Protein AF-A0A2M7QWF6-F1 (afdb_monomer_lite)

Foldseek 3Di:
DPLDALCNVQAPVVLVVVLLVLDDPVCSVVSNVVLSVLLLVQLLVLLCVVDDPVSNVVLVVCVVVVVSVVSNVVVVPDDVVSSVSSNVSNVVSSVVSSVVSVVD

Secondary structure (DSSP, 8-state):
-----TTTTTS-HHHHHHHHHTS-TTTHHHHHHHHHHHHHHHHHHHHHHHS-HHHHHHHHHHHHTT-HHHHHHHHHTS-HHHHHHHHHHHHHHHHHHHHHHHT-

Radius of gyration: 14.28 Å; chains: 1; bounding box: 35×27×38 Å

pLDDT: mean 91.91, std 8.21, range [42.47, 98.06]

Structure (mmCIF, N/CA/C/O backbone):
data_AF-A0A2M7QWF6-F1
#
_entry.id   AF-A0A2M7QWF6-F1
#
loop_
_atom_site.group_PDB
_atom_site.id
_atom_site.type_symbol
_atom_site.label_atom_id
_atom_site.label_alt_id
_atom_site.label_comp_id
_atom_site.label_asym_id
_atom_site.label_entity_id
_atom_site.label_seq_id
_atom_site.pdbx_PDB_ins_code
_atom_site.Cartn_x
_atom_site.Cartn_y
_atom_site.Cartn_z
_atom_site.occupancy
_atom_site.B_iso_or_equiv
_atom_site.auth_seq_id
_atom_site.auth_comp_id
_atom_site.auth_asym_id
_atom_site.auth_atom_id
_atom_site.pdbx_PDB_model_num
ATOM 1 N N . MET A 1 1 ? -8.134 15.489 -12.031 1.00 42.47 1 MET A N 1
ATOM 2 C CA . MET A 1 1 ? -7.359 15.425 -10.775 1.00 42.47 1 MET A CA 1
ATOM 3 C C . MET A 1 1 ? -6.759 14.031 -10.706 1.00 42.47 1 MET A C 1
ATOM 5 O O . MET A 1 1 ? -7.489 13.091 -10.989 1.00 42.47 1 MET A O 1
ATOM 9 N N . LYS A 1 2 ? -5.448 13.880 -10.471 1.00 51.25 2 LYS A N 1
ATOM 10 C CA . LYS A 1 2 ? -4.891 12.551 -10.171 1.00 51.25 2 LYS A CA 1
ATOM 11 C C . LYS A 1 2 ? -5.479 12.147 -8.820 1.00 51.25 2 LYS A C 1
ATOM 13 O O . LYS A 1 2 ? -5.311 12.898 -7.865 1.00 51.25 2 LYS A O 1
ATOM 18 N N . ASN A 1 3 ? -6.222 11.047 -8.774 1.00 67.62 3 ASN A N 1
ATOM 19 C CA . ASN A 1 3 ? -6.730 10.510 -7.518 1.00 67.62 3 ASN A CA 1
ATOM 20 C C . ASN A 1 3 ? -5.529 9.953 -6.762 1.00 67.62 3 ASN A C 1
ATOM 22 O O . ASN A 1 3 ? -5.009 8.903 -7.119 1.00 67.62 3 ASN A O 1
ATOM 26 N N . THR A 1 4 ? -5.032 10.713 -5.794 1.00 82.75 4 THR A N 1
ATOM 27 C CA . THR A 1 4 ? -3.967 10.251 -4.911 1.00 82.75 4 THR A CA 1
ATOM 28 C C . THR A 1 4 ? -4.490 9.055 -4.107 1.00 82.75 4 THR A C 1
ATOM 30 O O . THR A 1 4 ? -5.591 9.163 -3.559 1.00 82.75 4 THR A O 1
ATOM 33 N N . PRO A 1 5 ? -3.743 7.942 -4.013 1.00 89.75 5 PRO A N 1
ATOM 34 C CA . PRO A 1 5 ? -4.177 6.778 -3.249 1.00 89.75 5 PRO A CA 1
ATOM 35 C C . PRO A 1 5 ? -4.467 7.136 -1.793 1.00 89.75 5 PRO A C 1
ATOM 37 O O . PRO A 1 5 ? -3.764 7.940 -1.179 1.00 89.75 5 PRO A O 1
ATOM 40 N N . TRP A 1 6 ? -5.472 6.507 -1.195 1.00 92.62 6 TRP A N 1
ATOM 41 C CA . TRP A 1 6 ? -5.873 6.809 0.178 1.00 92.62 6 TRP A CA 1
A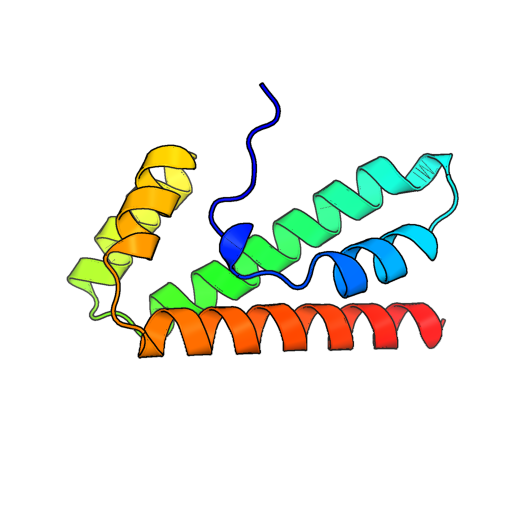TOM 42 C C . TRP A 1 6 ? -4.792 6.520 1.231 1.00 92.62 6 TRP A C 1
ATOM 44 O O . TRP A 1 6 ? -4.784 7.112 2.307 1.00 92.62 6 TRP A O 1
ATOM 54 N N . PHE A 1 7 ? -3.853 5.636 0.911 1.00 93.12 7 PHE A N 1
ATOM 55 C CA . PHE A 1 7 ? -2.724 5.272 1.763 1.00 93.12 7 PHE A CA 1
ATOM 56 C C . PHE A 1 7 ? -1.461 6.107 1.487 1.00 93.12 7 PHE A C 1
ATOM 58 O O . PHE A 1 7 ? -0.418 5.835 2.074 1.00 93.12 7 PHE A O 1
ATOM 65 N N . SER A 1 8 ? -1.515 7.127 0.622 1.00 91.75 8 SER A N 1
ATOM 66 C CA . SER A 1 8 ? -0.327 7.884 0.188 1.00 91.75 8 SER A CA 1
ATOM 67 C C . SER A 1 8 ? 0.426 8.596 1.315 1.00 91.75 8 SER A C 1
ATOM 69 O O . SER A 1 8 ? 1.586 8.945 1.159 1.00 91.75 8 SER A O 1
ATOM 71 N N . LEU A 1 9 ? -0.227 8.858 2.449 1.00 90.88 9 LEU A N 1
ATOM 72 C CA . LEU A 1 9 ? 0.420 9.461 3.620 1.00 90.88 9 LEU A CA 1
ATOM 73 C C . LEU A 1 9 ? 1.219 8.445 4.450 1.00 90.88 9 LEU A C 1
ATOM 75 O O . LEU A 1 9 ? 1.954 8.839 5.349 1.00 90.88 9 LEU A O 1
ATOM 79 N N . LEU A 1 10 ? 1.035 7.152 4.181 1.00 94.75 10 LEU A N 1
ATOM 80 C CA . LEU A 1 10 ? 1.635 6.045 4.922 1.00 94.75 10 LEU A CA 1
ATOM 81 C C . LEU A 1 10 ? 2.693 5.291 4.112 1.00 94.75 10 LEU A C 1
ATOM 83 O O . LEU A 1 10 ? 3.419 4.483 4.673 1.00 94.75 10 LEU A O 1
ATOM 87 N N . ILE A 1 11 ? 2.771 5.510 2.804 1.00 95.25 11 ILE A N 1
ATOM 88 C CA . ILE A 1 11 ? 3.712 4.802 1.942 1.00 95.25 11 ILE A CA 1
ATOM 89 C C . ILE A 1 11 ? 5.095 5.465 1.963 1.00 95.25 11 ILE A C 1
ATOM 91 O O . ILE A 1 11 ? 5.222 6.689 1.913 1.00 95.25 11 ILE A O 1
ATOM 95 N N . ASN A 1 12 ? 6.146 4.649 1.944 1.00 95.94 12 ASN A N 1
ATOM 96 C CA . ASN A 1 12 ? 7.483 5.099 1.588 1.00 95.94 12 ASN A CA 1
ATOM 97 C C . ASN A 1 12 ? 7.584 5.387 0.073 1.00 95.94 12 ASN A C 1
ATOM 99 O O . ASN A 1 12 ? 7.829 4.494 -0.745 1.00 95.94 12 ASN A O 1
ATOM 103 N N . GLU A 1 13 ? 7.381 6.651 -0.308 1.00 94.31 13 GLU A N 1
ATOM 104 C CA . GLU A 1 13 ? 7.441 7.088 -1.711 1.00 94.31 13 GLU A CA 1
ATOM 105 C C . GLU A 1 13 ? 8.836 6.942 -2.335 1.00 94.31 13 GLU A C 1
ATOM 107 O O . GLU A 1 13 ? 8.938 6.686 -3.53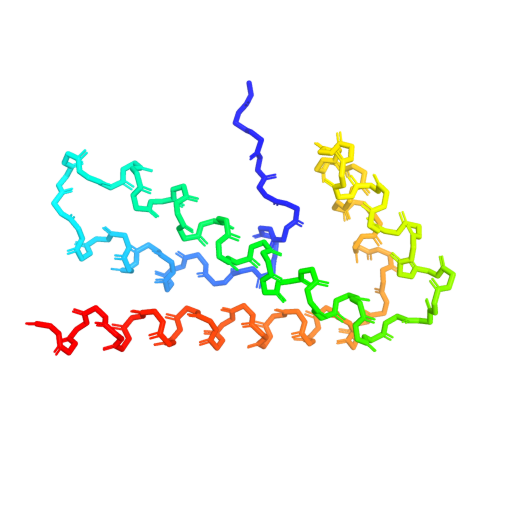4 1.00 94.31 13 GLU A O 1
ATOM 112 N N . GLU A 1 14 ? 9.912 7.052 -1.550 1.00 94.56 14 GLU A N 1
ATOM 113 C CA . GLU A 1 14 ? 11.276 6.863 -2.059 1.00 94.56 14 GLU A CA 1
ATOM 114 C C . GLU A 1 14 ? 11.492 5.413 -2.499 1.00 94.56 14 GLU A C 1
ATOM 116 O O . GLU A 1 14 ? 11.926 5.160 -3.624 1.00 94.56 14 GLU A O 1
ATOM 121 N N . ALA A 1 15 ? 11.108 4.449 -1.657 1.00 94.88 15 ALA A N 1
ATOM 122 C CA . ALA A 1 15 ? 11.177 3.030 -1.994 1.00 94.88 15 ALA A CA 1
ATOM 123 C C . ALA A 1 15 ? 10.309 2.698 -3.218 1.00 94.88 15 ALA A C 1
ATOM 125 O O . ALA A 1 15 ? 10.751 1.990 -4.126 1.00 94.88 15 ALA A O 1
ATOM 126 N N . ARG A 1 16 ? 9.095 3.259 -3.298 1.00 96.00 16 ARG A N 1
ATOM 127 C CA . ARG A 1 16 ? 8.229 3.107 -4.475 1.00 96.00 16 ARG A CA 1
ATOM 128 C C . ARG A 1 16 ? 8.872 3.678 -5.744 1.00 96.00 16 ARG A C 1
ATOM 130 O O . ARG A 1 16 ? 8.812 3.026 -6.786 1.00 96.00 16 ARG A O 1
ATOM 137 N N . ALA A 1 17 ? 9.482 4.860 -5.675 1.00 94.94 17 ALA A N 1
ATOM 138 C CA . ALA A 1 17 ? 10.152 5.480 -6.816 1.00 94.94 17 ALA A CA 1
ATOM 139 C C . ALA A 1 17 ? 11.327 4.627 -7.315 1.00 94.94 17 ALA A C 1
ATOM 141 O O . ALA A 1 17 ? 11.415 4.368 -8.514 1.00 94.94 17 ALA A O 1
ATOM 142 N N . VAL A 1 18 ? 12.150 4.100 -6.399 1.00 95.75 18 VAL A N 1
ATOM 143 C CA . VAL A 1 18 ? 13.251 3.182 -6.734 1.00 95.75 18 VAL A CA 1
ATOM 144 C C . VAL A 1 18 ? 12.745 1.957 -7.493 1.00 95.75 18 VAL A C 1
ATOM 146 O O . VAL A 1 18 ? 13.349 1.570 -8.488 1.00 95.75 18 VAL A O 1
ATOM 149 N N . ILE A 1 19 ? 11.625 1.361 -7.071 1.00 96.06 19 ILE A N 1
ATOM 150 C CA . ILE A 1 19 ? 11.033 0.214 -7.774 1.00 96.06 19 ILE A CA 1
ATOM 151 C C . ILE A 1 19 ? 10.574 0.603 -9.181 1.00 96.06 19 ILE A C 1
ATOM 153 O O . ILE A 1 19 ? 10.823 -0.140 -10.126 1.00 96.06 19 ILE A O 1
ATOM 157 N N . ILE A 1 20 ? 9.912 1.753 -9.341 1.00 96.06 20 ILE A N 1
ATOM 158 C CA . ILE A 1 20 ? 9.448 2.232 -10.653 1.00 96.06 20 ILE A CA 1
ATOM 159 C C . ILE A 1 20 ? 10.633 2.473 -11.598 1.00 96.06 20 ILE A C 1
ATOM 161 O O . ILE A 1 20 ? 10.532 2.182 -12.789 1.00 96.06 20 ILE A O 1
ATOM 165 N N . ASP A 1 21 ? 11.759 2.958 -11.079 1.00 95.81 21 ASP A N 1
ATOM 166 C CA . ASP A 1 21 ? 12.968 3.198 -11.868 1.00 95.81 21 ASP A CA 1
ATOM 167 C C . ASP A 1 21 ? 13.655 1.915 -12.364 1.00 95.81 21 ASP A C 1
ATOM 169 O O . ASP A 1 21 ? 14.450 1.998 -13.302 1.00 95.81 21 ASP A O 1
ATOM 173 N N . LEU A 1 22 ? 13.306 0.737 -11.825 1.00 94.94 22 LEU A N 1
ATOM 174 C CA . LEU A 1 22 ? 13.735 -0.563 -12.365 1.00 94.94 22 LEU A CA 1
ATOM 175 C C . LEU A 1 22 ? 13.066 -0.906 -13.707 1.00 94.94 22 LEU A C 1
ATOM 177 O O . LEU A 1 22 ? 13.490 -1.847 -14.373 1.00 94.94 22 LEU A O 1
ATOM 181 N N . PHE A 1 23 ? 12.019 -0.176 -14.099 1.00 95.81 23 PHE A N 1
ATOM 182 C CA . PHE A 1 23 ? 11.311 -0.382 -15.359 1.00 95.81 23 PHE A CA 1
ATOM 183 C C . PHE A 1 23 ? 11.763 0.617 -16.430 1.00 95.81 23 PHE A C 1
ATOM 185 O O . PHE A 1 23 ? 12.039 1.796 -16.160 1.00 95.81 23 PHE A O 1
ATOM 192 N N . GLU A 1 24 ? 11.755 0.151 -17.678 1.00 96.50 24 GLU A N 1
ATOM 193 C CA . GLU A 1 24 ? 12.002 0.982 -18.854 1.00 96.50 24 GLU A CA 1
ATOM 194 C C . GLU A 1 24 ? 11.016 2.165 -18.920 1.00 96.50 24 GLU A C 1
ATOM 196 O O . GLU A 1 24 ? 9.846 2.005 -18.551 1.00 96.50 24 GLU A O 1
ATOM 201 N N . PRO A 1 25 ? 11.428 3.355 -19.405 1.00 96.88 25 PRO A N 1
ATOM 202 C CA . PRO A 1 25 ? 10.604 4.567 -19.372 1.00 96.88 25 PRO A CA 1
ATOM 203 C C . PRO A 1 25 ? 9.186 4.411 -19.940 1.00 96.88 25 PRO A C 1
ATOM 205 O O . PRO A 1 25 ? 8.247 4.984 -19.385 1.00 96.88 25 PRO A O 1
ATOM 208 N N . GLN A 1 26 ? 9.016 3.623 -21.007 1.00 96.50 26 GLN A N 1
ATOM 209 C CA . GLN A 1 26 ? 7.716 3.351 -21.628 1.00 96.50 26 GLN A CA 1
ATOM 210 C C . GLN A 1 26 ? 6.769 2.524 -20.744 1.00 96.50 26 GLN A C 1
ATOM 212 O O . GLN A 1 26 ? 5.552 2.654 -20.871 1.00 96.50 26 GLN A O 1
ATOM 217 N N . ASP A 1 27 ? 7.311 1.728 -19.820 1.00 96.56 27 ASP A N 1
ATOM 218 C CA . ASP A 1 27 ? 6.552 0.808 -18.970 1.00 96.56 27 ASP A CA 1
ATOM 219 C C . ASP A 1 27 ? 6.270 1.389 -17.578 1.00 96.56 27 ASP A C 1
ATOM 221 O O . ASP A 1 27 ? 5.383 0.908 -16.869 1.00 96.56 27 ASP A O 1
ATOM 225 N N . ARG A 1 28 ? 6.958 2.471 -17.185 1.00 95.50 28 ARG A N 1
ATOM 226 C CA . ARG A 1 28 ? 6.852 3.076 -15.843 1.00 95.50 28 ARG A CA 1
ATOM 227 C C . ARG A 1 28 ? 5.430 3.442 -15.435 1.00 95.50 28 ARG A C 1
ATOM 229 O O . ARG A 1 28 ? 5.078 3.302 -14.266 1.00 95.50 28 ARG A O 1
ATOM 236 N N . LEU A 1 29 ? 4.594 3.892 -16.372 1.00 94.75 29 LEU A N 1
ATOM 237 C CA . LEU A 1 29 ? 3.192 4.202 -16.075 1.00 94.75 29 LEU A CA 1
ATOM 238 C C . LEU A 1 29 ? 2.401 2.935 -15.716 1.00 94.75 29 LEU A C 1
ATOM 240 O O . LEU A 1 29 ? 1.675 2.920 -14.722 1.00 94.75 29 LEU A O 1
ATOM 244 N N . ALA A 1 30 ? 2.561 1.866 -16.498 1.00 94.50 30 ALA A N 1
ATOM 245 C CA . ALA A 1 30 ? 1.902 0.590 -16.238 1.00 94.50 30 ALA A CA 1
ATOM 246 C C . ALA A 1 30 ? 2.421 -0.056 -14.942 1.00 94.50 30 ALA A C 1
ATOM 248 O O . ALA A 1 30 ? 1.626 -0.548 -14.137 1.00 94.50 30 ALA A O 1
ATOM 249 N N . ALA A 1 31 ? 3.733 0.016 -14.702 1.00 94.88 31 ALA A N 1
ATOM 250 C CA . ALA A 1 31 ? 4.361 -0.436 -13.466 1.00 94.88 31 ALA A CA 1
ATOM 251 C C . ALA A 1 31 ? 3.822 0.333 -12.254 1.00 94.88 31 ALA A C 1
ATOM 253 O O . ALA A 1 31 ? 3.388 -0.285 -11.287 1.00 94.88 31 ALA A O 1
ATOM 254 N N . SER A 1 32 ? 3.749 1.667 -12.333 1.00 95.12 32 SER A N 1
ATOM 255 C CA . SER A 1 32 ? 3.183 2.510 -11.274 1.00 95.12 32 SER A CA 1
ATOM 256 C C . SER A 1 32 ? 1.752 2.102 -10.920 1.00 95.12 32 SER A C 1
ATOM 258 O O . SER A 1 32 ? 1.460 1.911 -9.743 1.00 95.12 32 SER A O 1
ATOM 260 N N . ASN A 1 33 ? 0.877 1.930 -11.917 1.00 94.06 33 ASN A N 1
ATOM 261 C CA . ASN A 1 33 ? -0.514 1.523 -11.686 1.00 94.06 33 ASN A CA 1
ATOM 262 C C . ASN A 1 33 ? -0.603 0.125 -11.052 1.00 94.06 33 ASN A C 1
ATOM 264 O O . ASN A 1 33 ? -1.436 -0.121 -10.183 1.00 94.06 33 ASN A O 1
ATOM 268 N N . THR A 1 34 ? 0.267 -0.793 -11.477 1.00 95.12 34 THR A N 1
ATOM 269 C CA . THR A 1 34 ? 0.310 -2.160 -10.943 1.00 95.12 34 THR A CA 1
ATOM 270 C C . THR A 1 34 ? 0.781 -2.172 -9.491 1.00 95.12 34 THR A C 1
ATOM 272 O O . THR A 1 34 ? 0.155 -2.810 -8.647 1.00 95.12 34 THR A O 1
ATOM 275 N N . ILE A 1 35 ? 1.848 -1.434 -9.179 1.00 95.94 35 ILE A N 1
ATOM 276 C CA . ILE A 1 35 ? 2.372 -1.291 -7.816 1.00 95.94 35 ILE A CA 1
ATOM 277 C C . ILE A 1 35 ? 1.305 -0.673 -6.908 1.00 95.94 35 ILE A C 1
ATOM 279 O O . ILE A 1 35 ? 1.061 -1.185 -5.822 1.00 95.94 35 ILE A O 1
ATOM 283 N N . GLU A 1 36 ? 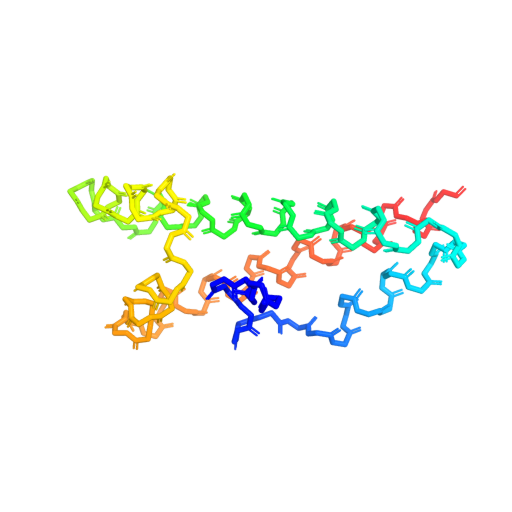0.619 0.376 -7.362 1.00 94.56 36 GLU A N 1
ATOM 284 C CA . GLU A 1 36 ? -0.469 1.010 -6.612 1.00 94.56 36 GLU A CA 1
ATOM 285 C C . GLU A 1 36 ? -1.605 0.030 -6.293 1.00 94.56 36 GLU A C 1
ATOM 287 O O . GLU A 1 36 ? -2.034 -0.050 -5.144 1.00 94.56 36 GLU A O 1
ATOM 292 N N . ALA A 1 37 ? -2.036 -0.779 -7.266 1.00 93.88 37 ALA A N 1
ATOM 293 C CA . ALA A 1 37 ? -3.060 -1.799 -7.045 1.00 93.88 37 ALA A CA 1
ATOM 294 C C . ALA A 1 37 ? -2.613 -2.873 -6.035 1.00 93.88 37 ALA A C 1
ATOM 296 O O . ALA A 1 37 ? -3.398 -3.297 -5.185 1.00 93.88 37 ALA A O 1
ATOM 297 N N . ILE A 1 38 ? -1.348 -3.302 -6.094 1.00 96.62 38 ILE A N 1
ATOM 298 C CA . ILE A 1 38 ? -0.780 -4.262 -5.136 1.00 96.62 38 ILE A CA 1
ATOM 299 C C . ILE A 1 38 ? -0.771 -3.670 -3.723 1.00 96.62 38 ILE A C 1
ATOM 301 O O . ILE A 1 38 ? -1.210 -4.328 -2.779 1.00 96.62 38 ILE A O 1
ATOM 305 N N . LEU A 1 39 ? -0.322 -2.424 -3.578 1.00 96.75 39 LEU A N 1
ATOM 306 C CA . LEU A 1 39 ? -0.280 -1.725 -2.295 1.00 96.75 39 LEU A CA 1
ATOM 307 C C . LEU A 1 39 ? -1.677 -1.480 -1.731 1.00 96.75 39 LEU A C 1
ATOM 309 O O . LEU A 1 39 ? -1.893 -1.693 -0.541 1.00 96.75 39 LEU A O 1
ATOM 313 N N . GLN A 1 40 ? -2.639 -1.117 -2.581 1.00 94.88 40 GLN A N 1
ATOM 314 C CA . GLN A 1 40 ? -4.033 -0.982 -2.177 1.00 94.88 40 GLN A CA 1
ATOM 315 C C . GLN A 1 40 ? -4.569 -2.296 -1.613 1.00 94.88 40 GLN A C 1
ATOM 317 O O . GLN A 1 40 ? -5.131 -2.302 -0.522 1.00 94.88 40 GLN A O 1
ATOM 322 N N . ASN A 1 41 ? -4.348 -3.413 -2.308 1.00 95.19 41 ASN A N 1
ATOM 323 C CA . ASN A 1 41 ? -4.776 -4.728 -1.834 1.00 95.19 41 ASN A CA 1
ATOM 324 C C . ASN A 1 41 ? -4.105 -5.105 -0.506 1.00 95.19 41 ASN A C 1
ATOM 326 O O . ASN A 1 41 ? -4.767 -5.618 0.396 1.00 95.19 41 ASN A O 1
ATOM 330 N N . ALA A 1 42 ? -2.806 -4.827 -0.365 1.00 96.75 42 ALA A N 1
ATOM 331 C CA . ALA A 1 42 ? -2.068 -5.082 0.867 1.00 96.75 42 ALA A CA 1
ATOM 332 C C . ALA A 1 42 ? -2.610 -4.250 2.041 1.00 96.75 42 ALA A C 1
ATOM 334 O O . ALA A 1 42 ? -2.828 -4.791 3.123 1.00 96.75 42 ALA A O 1
ATOM 335 N N . ALA A 1 43 ? -2.881 -2.965 1.819 1.00 95.31 43 ALA A N 1
ATOM 336 C CA . ALA A 1 43 ? -3.434 -2.067 2.824 1.00 95.31 43 ALA A CA 1
ATOM 337 C C . ALA A 1 43 ? -4.878 -2.440 3.200 1.00 95.31 43 ALA A C 1
ATOM 339 O O . ALA A 1 43 ? -5.230 -2.473 4.377 1.00 95.31 43 ALA A O 1
ATOM 340 N N . THR A 1 44 ? -5.714 -2.798 2.222 1.00 94.12 44 THR A N 1
ATOM 341 C CA . THR A 1 44 ? -7.072 -3.295 2.475 1.00 94.12 44 THR A CA 1
ATOM 342 C C . THR A 1 44 ? -7.060 -4.576 3.308 1.00 94.12 44 THR A C 1
ATOM 344 O O . THR A 1 44 ? -7.892 -4.715 4.201 1.00 94.12 44 THR A O 1
ATOM 347 N N . ALA A 1 45 ? -6.113 -5.490 3.076 1.00 94.00 45 ALA A N 1
ATOM 348 C CA . ALA A 1 45 ? -6.000 -6.715 3.867 1.00 94.00 45 ALA A CA 1
ATOM 349 C C . ALA A 1 45 ? -5.739 -6.434 5.357 1.00 94.00 45 ALA A C 1
ATOM 351 O O . ALA A 1 45 ? -6.355 -7.086 6.196 1.00 94.00 45 ALA A O 1
ATOM 352 N N . VAL A 1 46 ? -4.906 -5.437 5.684 1.00 94.38 46 VAL A N 1
ATOM 353 C CA . VAL A 1 46 ? -4.684 -4.997 7.077 1.00 94.38 46 VAL A CA 1
ATOM 354 C C . VAL A 1 46 ? -5.983 -4.500 7.691 1.00 94.38 46 VAL A C 1
ATOM 356 O O . VAL A 1 46 ? -6.361 -4.942 8.766 1.00 94.38 46 VAL A O 1
ATOM 359 N N . LEU A 1 47 ? -6.724 -3.639 6.990 1.00 92.75 47 LEU A N 1
ATOM 360 C CA . LEU A 1 47 ? -7.990 -3.117 7.509 1.00 92.75 47 LEU A CA 1
ATOM 361 C C . LEU A 1 47 ? -9.026 -4.221 7.761 1.00 92.75 47 LEU A C 1
ATOM 363 O O . LEU A 1 47 ? -9.798 -4.125 8.705 1.00 92.75 47 LEU A O 1
ATOM 367 N N . ILE A 1 48 ? -9.047 -5.277 6.946 1.00 91.12 48 ILE A N 1
ATOM 368 C CA . ILE A 1 48 ? -9.928 -6.432 7.178 1.00 91.12 48 ILE A CA 1
ATOM 369 C C . ILE A 1 48 ? -9.501 -7.223 8.424 1.00 91.12 48 ILE A C 1
ATOM 371 O O . ILE A 1 48 ? -10.361 -7.766 9.112 1.00 91.12 48 ILE A O 1
ATOM 375 N N . GLN A 1 49 ? -8.196 -7.319 8.688 1.00 91.31 49 GLN A N 1
ATOM 376 C CA . GLN A 1 49 ? -7.632 -8.104 9.790 1.00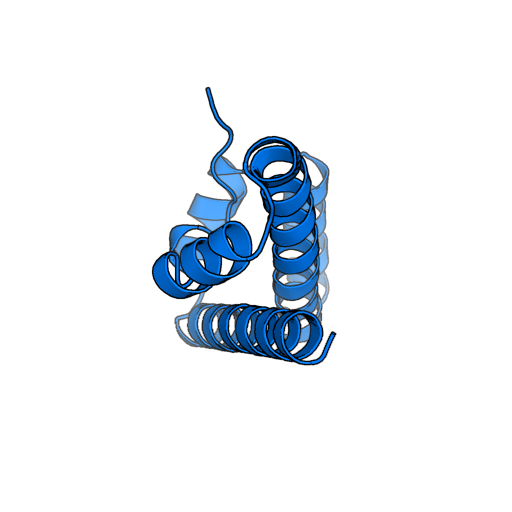 91.31 49 GLN A CA 1
ATOM 377 C C . GLN A 1 49 ? -7.714 -7.378 11.136 1.00 91.31 49 GLN A C 1
ATOM 379 O O . GLN A 1 49 ? -8.110 -7.988 12.126 1.00 91.31 49 GLN A O 1
ATOM 384 N N . GLU A 1 50 ? -7.373 -6.090 11.159 1.00 90.25 50 GLU A N 1
ATOM 385 C CA . GLU A 1 50 ? -7.226 -5.308 12.391 1.00 90.25 50 GLU A CA 1
ATOM 386 C C . GLU A 1 50 ? -8.541 -4.687 12.876 1.00 90.25 50 GLU A C 1
ATOM 388 O O . GLU A 1 50 ? -8.697 -4.371 14.057 1.00 90.25 50 GLU A O 1
ATOM 393 N N . LEU A 1 51 ? -9.518 -4.495 11.983 1.00 90.88 51 LEU A N 1
ATOM 394 C CA . LEU A 1 51 ? -10.795 -3.895 12.355 1.00 90.88 51 LEU A CA 1
ATOM 395 C C . LEU A 1 51 ? -11.828 -4.951 12.770 1.00 90.88 51 LEU A C 1
ATOM 397 O O . LEU A 1 51 ? -11.932 -6.013 12.151 1.00 90.88 51 LEU A O 1
ATOM 401 N N . PRO A 1 52 ? -12.699 -4.634 13.745 1.00 88.50 52 PRO A N 1
ATOM 402 C CA . PRO A 1 52 ? -13.870 -5.456 14.026 1.00 88.50 52 PRO A CA 1
ATOM 403 C C . PRO A 1 52 ? -14.808 -5.508 12.809 1.00 88.50 52 PRO A C 1
ATOM 405 O O . PRO A 1 52 ? -14.889 -4.549 12.041 1.00 88.50 52 PRO A O 1
ATOM 408 N N . GLY A 1 53 ? -15.557 -6.609 12.661 1.00 86.62 53 GLY A N 1
ATOM 409 C CA . GLY A 1 53 ? -16.351 -6.920 11.459 1.00 86.62 53 GLY A CA 1
ATOM 410 C C . GLY A 1 53 ? -17.243 -5.783 10.938 1.00 86.62 53 GLY A C 1
ATOM 411 O O . GLY A 1 53 ? -17.260 -5.503 9.746 1.00 86.62 53 GLY A O 1
ATOM 412 N N . GLU A 1 54 ? -17.937 -5.063 11.820 1.00 86.56 54 GLU A N 1
ATOM 413 C CA . GLU A 1 54 ? -18.793 -3.938 11.405 1.00 86.56 54 GLU A CA 1
ATOM 414 C C . GLU A 1 54 ? -17.985 -2.752 10.844 1.00 86.56 54 GLU A C 1
ATOM 416 O O . GLU A 1 54 ? -18.391 -2.109 9.872 1.00 86.56 54 GLU A O 1
ATOM 421 N N . ALA A 1 55 ? -16.817 -2.469 11.429 1.00 86.31 55 ALA A N 1
ATOM 422 C CA . ALA A 1 55 ? -15.929 -1.405 10.970 1.00 86.31 55 ALA A CA 1
ATOM 423 C C . ALA A 1 55 ? -15.207 -1.793 9.671 1.00 86.31 55 ALA A C 1
ATOM 425 O O . ALA A 1 55 ? -15.055 -0.943 8.788 1.00 86.31 55 ALA A O 1
ATOM 426 N N . SER A 1 56 ? -14.818 -3.066 9.522 1.00 89.19 56 SER A N 1
ATOM 427 C CA . SER A 1 56 ? -14.219 -3.575 8.285 1.00 89.19 56 SER A CA 1
ATOM 428 C C . SER A 1 56 ? -15.212 -3.524 7.118 1.00 89.19 56 SER A C 1
ATOM 430 O O . SER A 1 56 ? -14.876 -3.021 6.047 1.00 89.19 56 SER A O 1
ATOM 432 N N . GLU A 1 57 ? -16.472 -3.921 7.320 1.00 90.19 57 GLU A N 1
ATOM 433 C CA . GLU A 1 57 ? -17.525 -3.791 6.302 1.00 90.19 57 GLU A CA 1
ATOM 434 C C . GLU A 1 57 ? -17.782 -2.338 5.887 1.00 90.19 57 GLU A C 1
ATOM 436 O O . GLU A 1 57 ? -17.983 -2.050 4.702 1.00 90.19 57 GLU A O 1
ATOM 441 N N . TYR A 1 58 ? -17.788 -1.411 6.848 1.00 89.06 58 TYR A N 1
ATOM 442 C CA . TYR A 1 58 ? -17.958 0.010 6.564 1.00 89.06 58 TYR A CA 1
ATOM 443 C C . TYR A 1 58 ? -16.819 0.548 5.693 1.00 89.06 58 TYR A C 1
ATOM 445 O O . TYR A 1 58 ? -17.081 1.160 4.655 1.00 89.06 58 TYR A O 1
ATOM 453 N N . VAL A 1 59 ? -15.560 0.286 6.058 1.00 89.62 59 VAL A N 1
ATOM 454 C CA . VAL A 1 59 ? -14.421 0.792 5.283 1.00 89.62 59 VAL A CA 1
ATOM 455 C C . VAL A 1 59 ? -14.312 0.124 3.912 1.00 89.62 59 VAL A C 1
ATOM 457 O O . VAL A 1 59 ? -13.992 0.796 2.934 1.00 89.62 59 VAL A O 1
ATOM 460 N N . LEU A 1 60 ? -14.678 -1.157 3.785 1.00 90.69 60 LEU A N 1
ATOM 461 C CA . LEU A 1 60 ? -14.744 -1.831 2.487 1.00 90.69 60 LEU A CA 1
ATOM 462 C C . LEU A 1 60 ? -15.745 -1.165 1.540 1.00 90.69 60 LEU A C 1
ATOM 464 O O . LEU A 1 60 ? -15.454 -1.030 0.354 1.00 90.69 60 LEU A O 1
ATOM 468 N N . LYS A 1 61 ? -16.891 -0.689 2.041 1.00 91.69 61 LYS A N 1
ATOM 469 C CA . LYS A 1 61 ? -17.845 0.073 1.218 1.00 91.69 61 LYS A CA 1
ATOM 470 C C . LYS A 1 61 ? -17.236 1.376 0.696 1.00 91.69 61 LYS A C 1
ATOM 472 O O . LYS A 1 61 ? -17.469 1.705 -0.463 1.00 91.69 61 LYS A O 1
ATOM 477 N N . ILE A 1 62 ? -16.436 2.073 1.508 1.00 89.88 62 ILE A N 1
ATOM 478 C CA . ILE A 1 62 ? -15.721 3.294 1.090 1.00 89.88 62 ILE A CA 1
ATOM 479 C C . ILE A 1 62 ? -14.636 2.963 0.051 1.00 89.88 62 ILE A C 1
ATOM 481 O O . ILE A 1 62 ? -14.489 3.658 -0.951 1.00 89.88 62 ILE A O 1
ATOM 485 N N . ILE A 1 63 ? -13.892 1.870 0.244 1.00 89.75 63 ILE A N 1
ATOM 486 C CA . ILE A 1 63 ? -12.891 1.409 -0.731 1.00 89.75 63 ILE A CA 1
ATOM 487 C C . ILE A 1 63 ? -13.561 1.095 -2.078 1.00 89.75 63 ILE A C 1
ATOM 489 O O . ILE A 1 63 ? -13.077 1.520 -3.126 1.00 89.75 63 ILE A O 1
ATOM 493 N N . LEU A 1 64 ? -14.695 0.387 -2.056 1.00 89.62 64 LEU A N 1
ATOM 494 C CA . LEU A 1 64 ? -15.444 -0.001 -3.256 1.00 89.62 64 LEU A CA 1
ATOM 495 C C . LEU A 1 64 ? -16.136 1.180 -3.950 1.00 89.62 64 LEU A C 1
ATOM 497 O O . LEU A 1 64 ? -16.319 1.134 -5.166 1.00 89.62 64 LEU A O 1
ATOM 501 N N . SER A 1 65 ? -16.501 2.240 -3.221 1.00 90.25 65 SER A N 1
ATOM 502 C CA . SER A 1 65 ? -17.014 3.479 -3.823 1.00 90.25 65 SER A CA 1
ATOM 503 C C . SER A 1 65 ? -15.919 4.318 -4.487 1.00 90.25 65 SER A C 1
ATOM 505 O O . SER A 1 65 ? -16.236 5.288 -5.176 1.00 90.25 65 SER A O 1
ATOM 507 N N . ASN A 1 66 ? -14.646 3.937 -4.316 1.00 86.94 66 ASN A N 1
ATOM 508 C CA . ASN A 1 66 ? -13.474 4.661 -4.8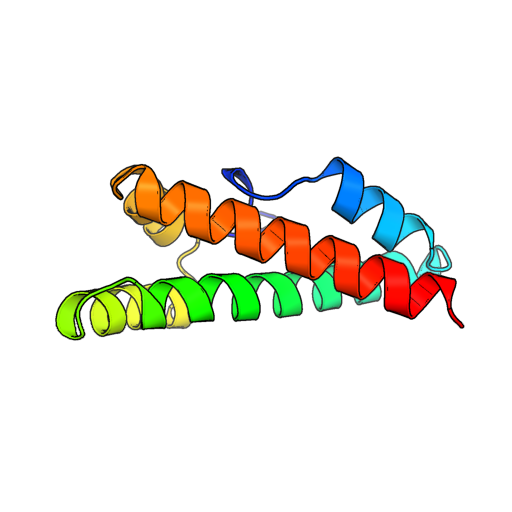01 1.00 86.94 66 ASN A CA 1
ATOM 509 C C . ASN A 1 66 ? -13.406 6.116 -4.288 1.00 86.94 66 ASN A C 1
ATOM 511 O O . ASN A 1 66 ? -12.818 6.984 -4.938 1.00 86.94 66 ASN A O 1
ATOM 515 N N . ASP A 1 67 ? -14.000 6.388 -3.121 1.00 90.56 67 ASP A N 1
ATOM 516 C CA . ASP A 1 67 ? -13.947 7.698 -2.469 1.00 90.56 67 ASP A CA 1
ATOM 517 C C . ASP A 1 67 ? -12.647 7.831 -1.661 1.00 90.56 67 ASP A C 1
ATOM 519 O O . ASP A 1 67 ? -12.585 7.613 -0.448 1.00 90.56 67 ASP A O 1
ATOM 523 N N . GLN A 1 68 ? -11.569 8.157 -2.379 1.00 89.81 68 GLN A N 1
ATOM 524 C CA . GLN A 1 68 ? -10.225 8.283 -1.813 1.00 89.81 68 GLN A CA 1
ATOM 525 C C . GLN A 1 68 ? -10.152 9.369 -0.728 1.00 89.81 68 GLN A C 1
ATOM 527 O O . GLN A 1 68 ? -9.450 9.195 0.266 1.00 89.81 68 GLN A O 1
ATOM 532 N N . GLU A 1 69 ? -10.889 10.474 -0.883 1.00 90.00 69 GLU A N 1
ATOM 533 C CA . GLU A 1 69 ? -10.878 11.581 0.079 1.00 90.00 69 GLU A CA 1
ATOM 534 C C . GLU A 1 69 ? -11.559 11.177 1.390 1.00 90.00 69 GLU A C 1
ATOM 536 O O . GLU A 1 69 ? -11.021 11.418 2.477 1.00 90.00 69 GLU A O 1
ATOM 541 N N . GLN A 1 70 ? -12.725 10.530 1.307 1.00 91.31 70 GLN A N 1
ATOM 542 C CA . GLN A 1 70 ? -13.414 10.011 2.483 1.00 91.31 70 GLN A CA 1
ATOM 543 C C . GLN A 1 70 ? -12.554 8.975 3.212 1.00 91.31 70 GLN A C 1
ATOM 545 O O . GLN A 1 70 ? -12.465 9.005 4.442 1.00 91.31 70 GLN A O 1
ATOM 550 N N . LEU A 1 71 ? -11.885 8.095 2.465 1.00 91.62 71 LEU A N 1
ATOM 551 C CA . LEU A 1 71 ? -11.039 7.053 3.033 1.00 91.62 71 LEU A CA 1
ATOM 552 C C . LEU A 1 71 ? -9.794 7.623 3.724 1.00 91.62 71 LEU A C 1
ATOM 554 O O . LEU A 1 71 ? -9.459 7.185 4.822 1.00 91.62 71 LEU A O 1
ATOM 558 N N . GLN A 1 72 ? -9.163 8.654 3.152 1.00 91.50 72 GLN A N 1
ATOM 559 C CA . GLN A 1 72 ? -8.068 9.380 3.808 1.00 91.50 72 GLN A CA 1
ATOM 560 C C . GLN A 1 72 ? -8.519 10.040 5.111 1.00 91.50 72 GLN A C 1
ATOM 562 O O . GLN A 1 72 ? -7.840 9.916 6.131 1.00 91.50 72 GLN A O 1
ATOM 567 N N . LYS A 1 73 ? -9.673 10.721 5.108 1.00 91.75 73 LYS A N 1
ATOM 568 C CA . LYS A 1 73 ? -10.223 11.355 6.320 1.00 91.75 73 LYS A CA 1
ATOM 569 C C . LYS A 1 73 ? -10.531 10.325 7.401 1.00 91.75 73 LYS A C 1
ATOM 571 O O . LYS A 1 73 ? -10.194 10.541 8.562 1.00 91.75 73 LYS A O 1
ATOM 576 N N . TRP A 1 74 ? -11.141 9.205 7.022 1.00 92.00 74 TRP A N 1
ATOM 577 C CA . TRP A 1 74 ? -11.415 8.101 7.937 1.00 92.00 74 TRP A CA 1
ATOM 578 C C . TRP A 1 74 ? -10.119 7.516 8.514 1.00 92.00 74 TRP A C 1
ATOM 580 O O . TRP A 1 74 ? -10.022 7.325 9.726 1.00 92.00 74 TRP A O 1
ATOM 590 N N . LEU A 1 75 ? -9.101 7.310 7.671 1.00 93.25 75 LEU A N 1
ATOM 591 C CA . LEU A 1 75 ? -7.797 6.787 8.074 1.00 93.25 75 LEU A CA 1
ATOM 592 C C . LEU A 1 75 ? -7.086 7.715 9.070 1.00 93.25 75 LEU A C 1
ATOM 594 O O . LEU A 1 75 ? -6.501 7.252 10.046 1.00 93.25 75 LEU A O 1
ATOM 598 N N . GLN A 1 76 ? -7.163 9.033 8.874 1.00 91.69 76 GLN A N 1
ATOM 599 C CA . GLN A 1 76 ? -6.577 10.012 9.797 1.00 91.69 76 GLN A CA 1
ATOM 600 C C . GLN A 1 76 ? -7.181 9.942 11.206 1.00 91.69 76 GLN A C 1
ATOM 602 O O . GLN A 1 76 ? -6.478 10.225 12.178 1.00 91.69 76 GLN A O 1
ATOM 607 N N . GLN A 1 77 ? -8.445 9.529 11.318 1.00 93.12 77 GLN A N 1
ATOM 608 C CA . GLN A 1 77 ? -9.156 9.361 12.587 1.00 93.12 77 GLN A CA 1
ATOM 609 C C . GLN A 1 77 ? -8.880 8.012 13.265 1.00 93.12 77 GLN A C 1
ATOM 611 O O . GLN A 1 77 ? -9.297 7.821 14.405 1.00 93.12 77 GLN A O 1
ATOM 616 N N . GLN A 1 78 ? -8.192 7.083 12.592 1.00 92.50 78 GLN A N 1
ATOM 617 C CA . GLN A 1 78 ? -7.870 5.790 13.186 1.00 92.50 78 GLN A CA 1
ATOM 618 C C . GLN A 1 78 ? -6.781 5.904 14.264 1.00 92.50 78 GLN A C 1
ATOM 620 O O . GLN A 1 78 ? -5.926 6.802 14.184 1.00 92.50 78 GLN A O 1
ATOM 625 N N . PRO A 1 79 ? -6.793 4.977 15.242 1.00 93.69 79 PRO A N 1
ATOM 626 C CA . PRO A 1 79 ? -5.690 4.745 16.165 1.00 93.69 79 PRO A CA 1
ATOM 627 C C . PRO A 1 79 ? -4.331 4.658 15.467 1.00 93.69 79 PRO A C 1
ATOM 629 O O . PRO A 1 79 ? -4.227 4.265 14.300 1.00 93.69 79 PRO A O 1
ATOM 632 N N . GLU A 1 80 ? -3.282 5.036 16.192 1.00 94.12 80 GLU A N 1
ATOM 633 C CA . GLU A 1 80 ? -1.923 5.041 15.651 1.00 94.12 80 GLU A CA 1
ATOM 634 C C . GLU A 1 80 ? -1.446 3.620 15.335 1.00 94.12 80 GLU A C 1
ATOM 636 O O . GLU A 1 80 ? -0.749 3.429 14.345 1.00 94.12 80 GLU A O 1
ATOM 641 N N . GLU A 1 81 ? -1.901 2.628 16.102 1.00 94.50 81 GLU A N 1
ATOM 642 C CA . GLU A 1 81 ? -1.637 1.203 15.902 1.00 94.50 81 GLU A CA 1
ATOM 643 C C . GLU A 1 81 ? -2.018 0.761 14.481 1.00 94.50 81 GLU A C 1
ATOM 645 O O . GLU A 1 81 ? -1.163 0.296 13.735 1.00 94.50 81 GLU A O 1
ATOM 650 N N . ILE A 1 82 ? -3.242 1.065 14.030 1.00 93.88 82 ILE A N 1
ATOM 651 C CA . ILE A 1 82 ? -3.693 0.736 12.664 1.00 93.88 82 ILE A CA 1
ATOM 652 C C . ILE A 1 82 ? -2.819 1.425 11.608 1.00 93.88 82 ILE A C 1
ATOM 654 O O . ILE A 1 82 ? -2.501 0.852 10.565 1.00 93.88 82 ILE A O 1
ATOM 658 N N . LYS A 1 83 ? -2.415 2.678 11.850 1.00 95.44 83 LYS A N 1
ATOM 659 C CA . LYS A 1 83 ? -1.543 3.414 10.921 1.00 95.44 83 LYS A CA 1
ATOM 660 C C . LYS A 1 83 ? -0.130 2.834 10.885 1.00 95.44 83 LYS A C 1
ATOM 662 O O . LYS A 1 83 ? 0.539 2.980 9.862 1.00 95.44 83 LYS A O 1
ATOM 667 N N . ILE A 1 84 ? 0.355 2.272 11.991 1.00 95.94 84 ILE A N 1
ATOM 668 C CA . ILE A 1 84 ? 1.640 1.570 12.068 1.00 95.94 84 ILE A CA 1
ATOM 669 C C . ILE A 1 84 ? 1.541 0.261 11.286 1.00 95.94 84 ILE A C 1
ATOM 671 O O . ILE A 1 84 ? 2.344 0.067 10.380 1.00 95.94 84 ILE A O 1
ATOM 675 N N . ASP A 1 85 ? 0.513 -0.554 11.519 1.00 96.38 85 ASP A N 1
ATOM 676 C CA . ASP A 1 85 ? 0.329 -1.832 10.817 1.00 96.38 85 ASP A CA 1
ATOM 677 C C . ASP A 1 85 ? 0.215 -1.641 9.299 1.00 96.38 85 ASP A C 1
ATOM 679 O O . ASP A 1 85 ? 0.813 -2.375 8.506 1.00 96.38 85 ASP A O 1
ATOM 683 N N . LEU A 1 86 ? -0.497 -0.594 8.870 1.00 97.12 86 LEU A N 1
ATOM 684 C CA . LEU A 1 86 ? -0.567 -0.203 7.463 1.00 97.12 86 LEU A CA 1
ATOM 685 C C . LEU A 1 86 ? 0.803 0.188 6.901 1.00 97.12 86 LEU A C 1
ATOM 687 O O . LEU A 1 86 ? 1.162 -0.285 5.823 1.00 97.12 86 LEU A O 1
ATOM 691 N N . ARG A 1 87 ? 1.569 1.027 7.612 1.00 97.62 87 ARG A N 1
ATOM 692 C CA . ARG A 1 87 ? 2.936 1.419 7.221 1.00 97.62 87 ARG A CA 1
ATOM 693 C C . ARG A 1 87 ? 3.833 0.197 7.074 1.00 97.62 87 ARG A C 1
ATOM 695 O O . ARG A 1 87 ? 4.414 -0.009 6.013 1.00 97.62 87 ARG A O 1
ATOM 702 N N . GLU A 1 88 ? 3.880 -0.654 8.096 1.00 97.38 88 GLU A N 1
ATOM 703 C CA . GLU A 1 88 ? 4.704 -1.863 8.094 1.00 97.38 88 GLU A CA 1
ATOM 704 C C . GLU A 1 88 ? 4.326 -2.810 6.955 1.00 97.38 88 GLU A C 1
ATOM 706 O O . GLU A 1 88 ? 5.200 -3.380 6.291 1.00 97.38 88 GLU A O 1
ATOM 711 N N . ARG A 1 89 ? 3.024 -2.974 6.688 1.00 97.88 89 ARG A N 1
ATOM 712 C CA . ARG A 1 89 ? 2.565 -3.815 5.584 1.00 97.88 89 ARG A CA 1
ATOM 713 C C . ARG A 1 89 ? 2.947 -3.237 4.226 1.00 97.88 89 ARG A C 1
ATOM 715 O O . ARG A 1 89 ? 3.377 -3.999 3.355 1.00 97.88 89 ARG A O 1
ATOM 722 N N . LEU A 1 90 ? 2.766 -1.934 4.025 1.00 98.06 90 LEU A N 1
ATOM 723 C CA . LEU A 1 90 ? 3.120 -1.249 2.780 1.00 98.06 90 LEU A CA 1
ATOM 724 C C . LEU A 1 90 ? 4.626 -1.342 2.523 1.00 98.06 90 LEU A C 1
ATOM 726 O O . LEU A 1 90 ? 5.027 -1.774 1.443 1.00 98.06 90 LEU A O 1
ATOM 730 N N . ASP A 1 91 ? 5.449 -1.045 3.529 1.00 97.69 91 ASP A N 1
ATOM 731 C CA . ASP A 1 91 ? 6.907 -1.120 3.430 1.00 97.69 91 ASP A CA 1
ATOM 732 C C . ASP A 1 91 ? 7.379 -2.543 3.129 1.00 97.69 91 ASP A C 1
ATOM 734 O O . ASP A 1 91 ? 8.176 -2.756 2.214 1.00 97.69 91 ASP A O 1
ATOM 738 N N . ARG A 1 92 ? 6.833 -3.549 3.824 1.00 97.81 92 ARG A N 1
ATOM 739 C CA . ARG A 1 92 ? 7.147 -4.955 3.535 1.00 97.81 92 ARG A CA 1
ATOM 740 C C . ARG A 1 92 ? 6.784 -5.335 2.102 1.00 97.81 92 ARG A C 1
ATOM 742 O O . ARG A 1 92 ? 7.573 -5.993 1.432 1.00 97.81 92 ARG A O 1
ATOM 749 N N . THR A 1 93 ? 5.626 -4.888 1.621 1.00 98.06 93 THR A N 1
ATOM 750 C CA . THR A 1 93 ? 5.176 -5.152 0.247 1.00 98.06 93 THR A CA 1
ATOM 751 C C . THR A 1 93 ? 6.128 -4.523 -0.775 1.00 98.06 93 THR A C 1
ATOM 753 O O . THR A 1 93 ? 6.478 -5.164 -1.763 1.00 98.06 93 THR A O 1
ATOM 756 N N . LEU A 1 94 ? 6.602 -3.295 -0.535 1.00 97.81 94 LEU A N 1
ATOM 757 C CA . LEU A 1 94 ? 7.605 -2.651 -1.389 1.00 97.81 94 LEU A CA 1
ATOM 758 C C . LEU A 1 94 ? 8.927 -3.433 -1.396 1.00 97.81 94 LEU A C 1
ATOM 760 O O . LEU A 1 94 ? 9.467 -3.698 -2.468 1.00 97.81 94 LEU A O 1
ATOM 764 N N . LEU A 1 95 ? 9.421 -3.863 -0.233 1.00 96.56 95 LEU A N 1
ATOM 765 C CA . LEU A 1 95 ? 10.650 -4.661 -0.135 1.00 96.56 95 LEU A CA 1
ATOM 766 C C . LEU A 1 95 ? 10.531 -6.006 -0.870 1.00 96.56 95 LEU A C 1
ATOM 768 O O . LEU A 1 95 ? 11.450 -6.405 -1.587 1.00 96.56 95 LEU A O 1
ATOM 772 N N . GLU A 1 96 ? 9.395 -6.691 -0.730 1.00 96.69 96 GLU A N 1
ATOM 773 C CA . GLU A 1 96 ? 9.105 -7.939 -1.444 1.00 96.69 96 GLU A CA 1
ATOM 774 C C . GLU A 1 96 ? 9.094 -7.726 -2.964 1.00 96.69 96 GLU A C 1
ATOM 776 O O . GLU A 1 96 ? 9.722 -8.493 -3.697 1.00 96.69 96 GLU A O 1
ATOM 781 N N . LEU A 1 97 ? 8.443 -6.660 -3.445 1.00 96.62 97 LEU A N 1
ATOM 782 C CA . LEU A 1 97 ? 8.424 -6.303 -4.866 1.00 96.62 97 LEU A CA 1
ATOM 783 C C . LEU A 1 97 ? 9.825 -5.983 -5.391 1.00 96.62 97 LEU A C 1
ATOM 785 O O . LEU A 1 97 ? 10.221 -6.493 -6.439 1.00 96.62 97 LEU A O 1
ATOM 789 N N . GLN A 1 98 ? 10.594 -5.178 -4.656 1.00 94.88 98 GLN A N 1
ATOM 790 C CA . GLN A 1 98 ? 11.963 -4.833 -5.028 1.00 94.88 98 GLN A CA 1
ATOM 791 C C . GLN A 1 98 ? 12.837 -6.089 -5.136 1.00 94.88 98 GLN A C 1
ATOM 793 O O . GLN A 1 98 ? 13.529 -6.275 -6.135 1.00 94.88 98 GLN A O 1
ATOM 798 N N . SER A 1 99 ? 12.770 -6.985 -4.147 1.00 94.69 99 SER A N 1
ATOM 799 C CA . SER A 1 99 ? 13.526 -8.241 -4.145 1.00 94.69 99 SER A CA 1
ATOM 800 C C . SER A 1 99 ? 13.171 -9.134 -5.339 1.00 94.69 99 SER A C 1
ATOM 802 O O . SER A 1 99 ? 14.066 -9.676 -5.992 1.00 94.69 99 SER A O 1
ATOM 804 N N . GLN A 1 100 ? 11.882 -9.245 -5.675 1.00 93.62 100 GLN A N 1
ATOM 805 C CA . GLN A 1 100 ? 11.410 -10.031 -6.818 1.00 93.62 100 GLN A CA 1
ATOM 806 C C . GLN A 1 100 ? 11.844 -9.462 -8.170 1.00 93.62 100 GLN A C 1
ATOM 808 O O . GLN A 1 100 ? 11.993 -10.227 -9.120 1.00 93.62 100 GLN A O 1
ATOM 813 N N . LEU A 1 101 ? 12.015 -8.144 -8.278 1.00 91.81 101 LEU A N 1
ATOM 814 C CA . LEU A 1 101 ? 12.443 -7.488 -9.513 1.00 91.81 101 LEU A CA 1
ATOM 815 C C . LEU A 1 101 ? 13.960 -7.537 -9.698 1.00 91.81 101 LEU A C 1
ATOM 817 O O . LEU A 1 101 ? 14.414 -7.766 -10.810 1.00 91.81 101 LEU A O 1
ATOM 821 N N . VAL A 1 102 ? 14.735 -7.379 -8.621 1.00 89.19 102 VAL A N 1
ATOM 822 C CA . VAL A 1 102 ? 16.209 -7.441 -8.667 1.00 89.19 102 VAL A CA 1
ATOM 823 C C . VAL A 1 102 ? 16.725 -8.874 -8.850 1.00 89.19 102 VAL A C 1
ATOM 825 O O . VAL A 1 102 ? 17.824 -9.072 -9.355 1.00 89.19 102 VAL A O 1
ATOM 828 N N .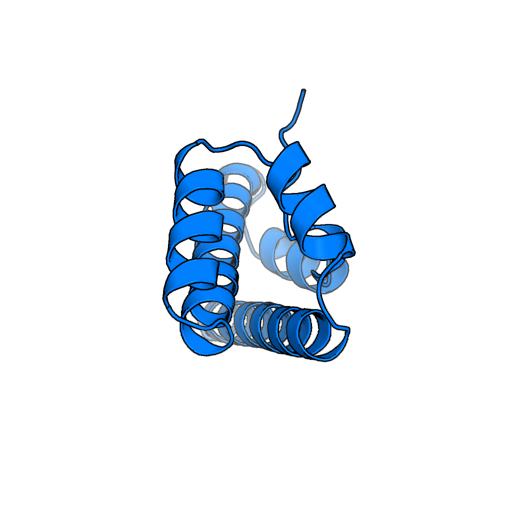 SER A 1 103 ? 15.943 -9.885 -8.459 1.00 80.94 103 SER A N 1
ATOM 829 C CA . SER A 1 103 ? 16.314 -11.302 -8.617 1.00 80.94 103 SER A CA 1
ATOM 830 C C . SER A 1 103 ? 16.028 -11.877 -10.017 1.00 80.94 103 SER A C 1
ATOM 832 O O . SER A 1 103 ? 16.182 -13.085 -10.208 1.00 80.94 103 SER A O 1
ATOM 834 N N . ARG A 1 104 ? 15.560 -11.056 -10.964 1.00 60.41 104 ARG A N 1
ATOM 835 C CA . ARG A 1 104 ? 15.293 -11.430 -12.364 1.00 60.41 104 ARG A CA 1
ATOM 836 C C . ARG A 1 104 ? 16.474 -11.084 -13.257 1.00 60.41 104 ARG A C 1
ATOM 838 O O . ARG A 1 104 ? 16.711 -11.876 -14.194 1.00 60.41 104 ARG A O 1
#

Sequence (104 aa):
MKNTPWFSLLINEEARAVIIDLFEPQDRLAASNTIEAILQNAATAVLIQELPGEASEYVLKIILSNDQEQLQKWLQQQPEEIKIDLRERLDRTLLELQSQLVSR